Protein AF-A0A962VFE5-F1 (afdb_monomer)

Sequence (105 aa):
MADASKFKRRRTSLGTPPPLEEASTNLSEPEAAPSSLDDNANQLITPPRIDGRSRRRSNRTLQLNLRITPECDALLRHIADQENILLTEALERSVNSYAKKIAIK

Secondary structure (DSSP, 8-state):
----GGGSTTSS---SPPPTTTS-GGGTS----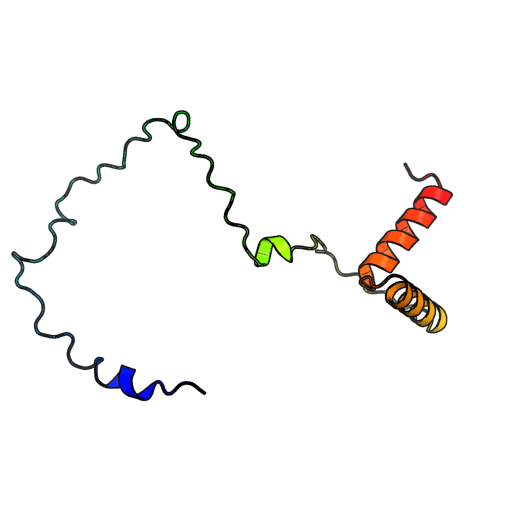-----TTS----------HHHHT-------------HHHHHHHHHHHHHHT--HHHHHHHHHHHHHHHHT--

Mean predicted aligned error: 18.05 Å

pLDDT: mean 79.36, std 15.05, range [51.94, 98.44]

Radius of gyration: 29.45 Å; Cα contacts (8 Å, |Δi|>4): 16; chains: 1; bounding box: 62×26×74 Å

Solvent-accessible surface area (backbone atoms only — not comparable to full-atom values): 7296 Å² total; per-residue (Å²): 134,88,83,67,76,74,68,63,78,60,74,84,59,85,66,81,77,76,57,76,87,75,47,78,60,73,88,78,51,76,90,73,70,80,73,88,77,59,100,79,81,70,86,68,88,63,77,75,80,80,48,73,66,66,79,65,61,78,84,79,81,80,85,83,92,75,89,78,57,70,67,60,56,52,51,45,47,51,51,11,63,76,70,74,50,52,59,67,53,46,50,55,51,49,52,51,55,50,36,60,74,72,62,69,126

Foldseek 3Di:
DDDPVVVVVCPPDPDDDDPPVPDDPVVVDPPPDPDPPDPPDDPPVDPPPPDPVVVVCPVPDDDDDDDDDPVVVVVLVVVCVVVVHDSVVSVVVVVVVVCVVVVVD

Structure (mmCIF, N/CA/C/O backbone):
data_AF-A0A962VFE5-F1
#
_entry.id   AF-A0A962VFE5-F1
#
loop_
_atom_site.group_PDB
_atom_site.id
_atom_site.type_symbol
_atom_site.label_atom_id
_atom_site.label_alt_id
_atom_site.label_comp_id
_atom_site.label_asym_id
_atom_site.label_entity_id
_atom_site.label_seq_id
_atom_site.pdbx_PDB_ins_code
_atom_site.Cartn_x
_atom_site.Cartn_y
_atom_site.Cartn_z
_atom_site.occupancy
_atom_site.B_iso_or_equiv
_atom_site.auth_seq_id
_atom_site.auth_comp_id
_atom_site.auth_asym_id
_atom_site.auth_atom_id
_atom_site.pdbx_PDB_model_num
ATOM 1 N N . MET A 1 1 ? -34.823 -5.587 10.630 1.00 56.00 1 MET A N 1
ATOM 2 C CA . MET A 1 1 ? -34.534 -4.415 11.491 1.00 56.00 1 MET A CA 1
ATOM 3 C C . MET A 1 1 ? -34.988 -4.754 12.904 1.00 56.00 1 MET A C 1
ATOM 5 O O . MET A 1 1 ? -36.058 -5.330 13.032 1.00 56.00 1 MET A O 1
ATOM 9 N N . ALA A 1 2 ? -34.176 -4.497 13.934 1.00 67.62 2 ALA A N 1
ATOM 10 C CA . ALA A 1 2 ? -34.547 -4.800 15.321 1.00 67.62 2 ALA A CA 1
ATOM 11 C C . ALA A 1 2 ? -35.510 -3.733 15.874 1.00 67.62 2 ALA A C 1
ATOM 13 O O . ALA A 1 2 ? -35.289 -2.538 15.679 1.00 67.62 2 ALA A O 1
ATOM 14 N N . ASP A 1 3 ? -36.575 -4.169 16.548 1.00 66.50 3 ASP A N 1
ATOM 15 C CA . ASP A 1 3 ? -37.663 -3.308 17.017 1.00 66.50 3 ASP A CA 1
ATOM 16 C C . ASP A 1 3 ? -37.363 -2.735 18.419 1.00 66.50 3 ASP A C 1
ATOM 18 O O . ASP A 1 3 ? -37.369 -3.441 19.429 1.00 66.50 3 ASP A O 1
ATOM 22 N N . ALA A 1 4 ? -37.063 -1.434 18.481 1.00 66.00 4 ALA A N 1
ATOM 23 C CA . ALA A 1 4 ? -36.656 -0.722 19.699 1.00 66.00 4 ALA A CA 1
ATOM 24 C C . ALA A 1 4 ? -37.838 -0.159 20.521 1.00 66.00 4 ALA A C 1
ATOM 26 O O . ALA A 1 4 ? -37.641 0.558 21.510 1.00 66.00 4 ALA A O 1
ATOM 27 N N . SER A 1 5 ? -39.079 -0.473 20.141 1.00 66.38 5 SER A N 1
ATOM 28 C CA . SER A 1 5 ? -40.303 0.077 20.744 1.00 66.38 5 SER A CA 1
ATOM 29 C C . SER A 1 5 ? -40.496 -0.269 22.233 1.00 66.38 5 SER A C 1
ATOM 31 O O . SER A 1 5 ? -41.170 0.468 22.958 1.00 66.38 5 SER A O 1
ATOM 33 N N . LYS A 1 6 ? -39.847 -1.324 22.749 1.00 62.69 6 LYS A N 1
ATOM 34 C CA . LYS A 1 6 ? -39.894 -1.695 24.181 1.00 62.69 6 LYS A CA 1
ATOM 35 C C . LYS A 1 6 ? -38.982 -0.854 25.090 1.00 62.69 6 LYS A C 1
ATOM 37 O O . LYS A 1 6 ? -39.216 -0.812 26.295 1.00 62.69 6 LYS A O 1
ATOM 42 N N . PHE A 1 7 ? -38.011 -0.118 24.542 1.00 59.59 7 PHE A N 1
ATOM 43 C CA . PHE A 1 7 ? -37.079 0.709 25.329 1.00 59.59 7 PHE A CA 1
ATOM 44 C C . PHE A 1 7 ? -37.617 2.104 25.686 1.00 59.59 7 PHE A C 1
ATOM 46 O O . PHE A 1 7 ? -37.021 2.810 26.500 1.00 59.59 7 PHE A O 1
ATOM 53 N N . LYS A 1 8 ? -38.740 2.536 25.095 1.00 59.97 8 LYS A N 1
ATOM 54 C CA . LYS A 1 8 ? -39.371 3.829 25.426 1.00 59.97 8 LYS A CA 1
ATOM 55 C C . LYS A 1 8 ? -40.282 3.770 26.657 1.00 59.97 8 LYS A C 1
ATOM 57 O O . LYS A 1 8 ? -40.447 4.790 27.311 1.00 59.97 8 LYS A O 1
ATOM 62 N N . ARG A 1 9 ? -40.813 2.595 27.022 1.00 57.81 9 ARG A N 1
ATOM 63 C CA . ARG A 1 9 ? -41.743 2.445 28.163 1.00 57.81 9 ARG A CA 1
ATOM 64 C C . ARG A 1 9 ? -41.086 2.523 29.546 1.00 57.81 9 ARG A C 1
ATOM 66 O O . ARG A 1 9 ? -41.790 2.722 30.522 1.00 57.81 9 ARG A O 1
ATOM 73 N N . ARG A 1 10 ? -39.757 2.395 29.639 1.00 56.03 10 ARG A N 1
ATOM 74 C CA . ARG A 1 10 ? -39.000 2.514 30.905 1.00 56.03 10 ARG A CA 1
ATOM 75 C C . ARG A 1 10 ? -38.355 3.887 31.123 1.00 56.03 10 ARG A C 1
ATOM 77 O O . ARG A 1 10 ? -37.655 4.073 32.106 1.00 56.03 10 ARG A O 1
ATOM 84 N N . ARG A 1 11 ? -38.553 4.844 30.209 1.00 55.56 11 ARG A N 1
ATOM 85 C CA . ARG A 1 11 ? -37.902 6.165 30.280 1.00 55.56 11 ARG A CA 1
ATOM 86 C C . ARG A 1 11 ? -38.630 7.189 31.156 1.00 55.56 11 ARG A C 1
ATOM 88 O O . ARG A 1 11 ? -38.081 8.257 31.380 1.00 55.56 11 ARG A O 1
ATOM 95 N N . THR A 1 12 ? -39.834 6.884 31.636 1.00 58.53 12 THR A N 1
ATOM 96 C CA . THR A 1 12 ? -40.678 7.829 32.392 1.00 58.53 12 THR A CA 1
ATOM 97 C C . THR A 1 12 ? -40.804 7.510 33.881 1.00 58.53 12 THR A C 1
ATOM 99 O O . THR A 1 12 ? -41.482 8.237 34.592 1.00 58.53 12 THR A O 1
ATOM 102 N N . SER A 1 13 ? -40.181 6.441 34.375 1.00 67.38 13 SER A N 1
ATOM 103 C CA . SER A 1 13 ? -40.223 6.095 35.797 1.00 67.38 13 SER A CA 1
ATOM 104 C C . SER A 1 13 ? -39.049 5.175 36.118 1.00 67.38 13 SER A C 1
ATOM 106 O O . SER A 1 13 ? -39.117 3.964 35.917 1.00 67.38 13 SER A O 1
ATOM 108 N N . LEU A 1 14 ? -37.944 5.764 36.575 1.00 67.50 14 LEU A N 1
ATOM 10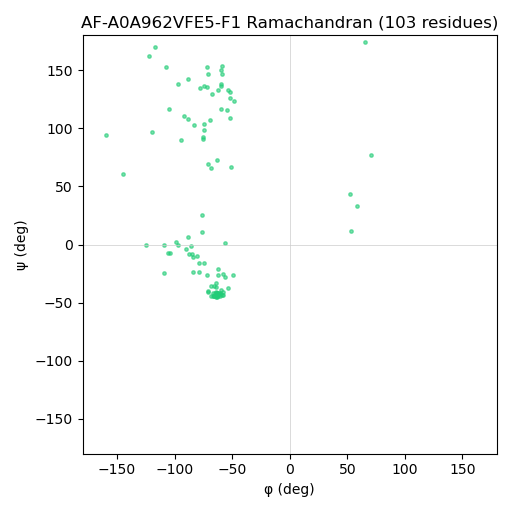9 C CA . LEU A 1 14 ? -36.772 5.051 37.102 1.00 67.50 14 LEU A CA 1
ATOM 110 C C . LEU A 1 14 ? -37.021 4.512 38.528 1.00 67.50 14 LEU A C 1
ATOM 112 O O . LEU A 1 14 ? -36.076 4.313 39.282 1.00 67.50 14 LEU A O 1
ATOM 116 N N . GLY A 1 15 ? -38.286 4.264 38.894 1.00 73.75 15 GLY A N 1
ATOM 117 C CA . GLY A 1 15 ? -38.682 3.969 40.268 1.00 73.75 15 GLY A CA 1
ATOM 118 C C . GLY A 1 15 ? -38.462 5.157 41.209 1.00 73.75 15 GLY A C 1
ATOM 119 O O . GLY A 1 15 ? -37.928 6.199 40.824 1.00 73.75 15 GLY A O 1
ATOM 120 N N . THR A 1 16 ? -38.910 5.011 42.452 1.00 76.19 16 THR A N 1
ATOM 121 C CA . THR A 1 16 ? -38.521 5.923 43.530 1.00 76.19 16 THR A CA 1
ATOM 122 C C . THR A 1 16 ? -37.027 5.710 43.793 1.00 76.19 16 THR A C 1
ATOM 124 O O . THR A 1 16 ? -36.622 4.550 43.913 1.00 76.19 16 THR A O 1
ATOM 127 N N . PRO A 1 17 ? -36.195 6.767 43.838 1.00 77.31 17 PRO A N 1
ATOM 128 C CA . PRO A 1 17 ? -34.782 6.599 44.153 1.00 77.31 17 PRO A CA 1
ATOM 129 C C . PRO A 1 17 ? -34.626 5.951 45.540 1.00 77.31 17 PRO A C 1
ATOM 131 O O . PRO A 1 17 ? -35.470 6.190 46.411 1.00 77.31 17 PRO A O 1
ATOM 134 N N . PRO A 1 18 ? -33.581 5.131 45.745 1.00 78.69 18 PRO A N 1
ATOM 135 C CA . PRO A 1 18 ? -33.310 4.520 47.040 1.00 78.69 18 PRO A CA 1
ATOM 136 C C . PRO A 1 18 ? -33.097 5.596 48.121 1.00 78.69 18 PRO A C 1
ATOM 138 O O . PRO A 1 18 ? -32.651 6.707 47.802 1.00 78.69 18 PRO A O 1
ATOM 141 N N . PRO A 1 19 ? -33.434 5.306 49.390 1.00 83.12 19 PRO A N 1
ATOM 142 C CA . PRO A 1 19 ? -33.169 6.211 50.503 1.00 83.12 19 PRO A CA 1
ATOM 143 C C . PRO A 1 19 ? -31.667 6.512 50.625 1.00 83.12 19 PRO A C 1
ATOM 145 O O . PRO A 1 19 ? -30.824 5.711 50.231 1.00 83.12 19 PRO A O 1
ATOM 148 N N . LEU A 1 20 ? -31.324 7.672 51.196 1.00 78.62 20 LEU A N 1
ATOM 149 C CA . LEU A 1 20 ? -29.936 8.150 51.327 1.00 78.62 20 LEU A CA 1
ATOM 150 C C . LEU A 1 20 ? -29.013 7.167 52.068 1.00 78.62 20 LEU A C 1
ATOM 152 O O . LEU A 1 20 ? -27.821 7.144 51.795 1.00 78.62 20 LEU A O 1
ATOM 156 N N . GLU A 1 21 ? -29.557 6.349 52.968 1.00 81.06 21 GLU A N 1
ATOM 157 C CA . GLU A 1 21 ? -28.808 5.315 53.697 1.00 81.06 21 GLU A CA 1
ATOM 158 C C . GLU A 1 21 ? -28.415 4.120 52.811 1.00 81.06 21 GLU A C 1
ATOM 160 O O . GLU A 1 21 ? -27.415 3.460 53.072 1.00 81.06 21 GLU A O 1
ATOM 165 N N . GLU A 1 22 ? -29.177 3.858 51.744 1.00 80.81 22 GLU A N 1
ATOM 166 C CA . GLU A 1 22 ? -28.857 2.851 50.722 1.00 80.81 22 GLU A CA 1
ATOM 167 C C . GLU A 1 22 ? -27.971 3.424 49.603 1.00 80.81 22 GLU A C 1
ATOM 169 O O . GLU A 1 22 ? -27.495 2.686 48.736 1.00 80.81 22 GLU A O 1
ATOM 174 N N . ALA A 1 23 ? -27.749 4.742 49.589 1.00 78.62 23 ALA A N 1
ATOM 175 C CA . ALA A 1 23 ? -26.852 5.372 48.636 1.00 78.62 23 ALA A CA 1
ATOM 176 C C . ALA A 1 23 ? -25.392 5.080 49.015 1.00 78.62 23 ALA A C 1
ATOM 178 O O . ALA A 1 23 ? -24.994 5.159 50.173 1.00 78.62 23 ALA A O 1
ATOM 179 N N . SER A 1 24 ? -24.569 4.754 48.018 1.00 76.94 24 SER A N 1
ATOM 180 C CA . SER A 1 24 ? -23.154 4.443 48.228 1.00 76.94 24 SER A CA 1
ATOM 181 C C . SER A 1 24 ? -22.394 5.614 48.860 1.00 76.94 24 SER A C 1
ATOM 183 O O . SER A 1 24 ? -22.491 6.743 48.373 1.00 76.94 24 SER A O 1
ATOM 185 N N . THR A 1 25 ? -21.538 5.326 49.838 1.00 81.31 25 THR A N 1
ATOM 186 C CA . THR A 1 25 ? -20.643 6.285 50.509 1.00 81.31 25 THR A CA 1
ATOM 187 C C . THR A 1 25 ? -19.415 6.683 49.691 1.00 81.31 25 THR A C 1
ATOM 189 O O . THR A 1 25 ? -18.557 7.392 50.207 1.00 81.31 25 THR A O 1
ATOM 192 N N . ASN A 1 26 ? -19.360 6.322 48.404 1.00 75.81 26 ASN A N 1
ATOM 193 C CA . ASN A 1 26 ? -18.250 6.602 47.482 1.00 75.81 26 ASN A CA 1
ATOM 194 C C . ASN A 1 26 ? -17.776 8.074 47.483 1.00 75.81 26 ASN A C 1
ATOM 196 O O . ASN A 1 26 ? -16.635 8.347 47.139 1.00 75.81 26 ASN A O 1
ATOM 200 N N . LEU A 1 27 ? -18.642 9.035 47.839 1.00 76.19 27 LEU A N 1
ATOM 201 C CA . LEU A 1 27 ? -18.297 10.464 47.934 1.00 76.19 27 LEU A CA 1
ATOM 202 C C . LEU A 1 27 ? -17.546 10.848 49.221 1.00 76.19 27 LEU A C 1
ATOM 204 O O . LEU A 1 27 ? -16.894 11.887 49.257 1.00 76.19 27 LEU A O 1
ATOM 208 N N . SER A 1 28 ? -17.688 10.062 50.287 1.00 77.19 28 SER A N 1
ATOM 209 C CA . SER A 1 28 ? -17.034 10.266 51.588 1.00 77.19 28 SER A CA 1
ATOM 210 C C . SER A 1 28 ? -15.864 9.310 51.811 1.00 77.19 28 SER A C 1
ATOM 212 O O . SER A 1 28 ? -15.139 9.443 52.797 1.00 77.19 28 SER A O 1
ATOM 214 N N . GLU A 1 29 ? -15.686 8.344 50.914 1.00 80.12 29 GLU A N 1
ATOM 215 C CA . GLU A 1 29 ? -14.554 7.434 50.935 1.00 80.12 29 GLU A CA 1
ATOM 216 C C . GLU A 1 29 ? -13.274 8.176 50.520 1.00 80.12 29 GLU A C 1
ATOM 218 O O . GLU A 1 29 ? -13.292 8.964 49.571 1.00 80.12 29 GLU A O 1
ATOM 223 N N . PRO A 1 30 ? -12.155 7.971 51.238 1.00 79.00 30 PRO A N 1
ATOM 224 C CA . PRO A 1 30 ? -10.881 8.550 50.845 1.00 79.00 30 PRO A CA 1
ATOM 225 C C . PRO A 1 30 ? -10.494 8.047 49.451 1.00 79.00 30 PRO A C 1
ATOM 227 O O . PRO A 1 30 ? -10.614 6.857 49.160 1.00 79.00 30 PRO A O 1
ATOM 230 N N . GLU A 1 31 ? -9.979 8.944 48.610 1.00 72.19 31 GLU A N 1
ATOM 231 C CA . GLU A 1 31 ? -9.408 8.618 47.299 1.00 72.19 31 GLU A CA 1
ATOM 232 C C . GLU A 1 31 ? -8.073 7.875 47.488 1.00 72.19 31 GLU A C 1
ATOM 234 O O . GLU A 1 31 ? -6.982 8.393 47.256 1.00 72.19 31 GLU A O 1
ATOM 239 N N . ALA A 1 32 ? -8.140 6.645 47.992 1.00 70.38 32 ALA A N 1
ATOM 240 C CA . ALA A 1 32 ? -7.010 5.742 48.003 1.00 70.38 32 ALA A CA 1
ATOM 241 C C . ALA A 1 32 ? -6.841 5.216 46.576 1.00 70.38 32 ALA A C 1
ATOM 243 O O . ALA A 1 32 ? -7.469 4.233 46.178 1.00 70.38 32 ALA A O 1
ATOM 244 N N . ALA A 1 33 ? -6.000 5.888 45.787 1.00 66.75 33 ALA A N 1
ATOM 245 C CA . ALA A 1 33 ? -5.492 5.300 44.558 1.00 66.75 33 ALA A CA 1
ATOM 246 C C . ALA A 1 33 ? -4.903 3.925 44.915 1.00 66.75 33 ALA A C 1
ATOM 248 O O . ALA A 1 33 ? -4.147 3.845 45.891 1.00 66.75 33 ALA A O 1
ATOM 249 N N . PRO A 1 34 ? -5.242 2.843 44.191 1.00 66.12 34 PRO A N 1
ATOM 250 C CA . PRO A 1 34 ? -4.584 1.570 44.418 1.00 66.12 34 PRO A CA 1
ATOM 251 C C . PRO A 1 34 ? -3.086 1.822 44.289 1.00 66.12 34 PRO A C 1
ATOM 253 O O . PRO A 1 34 ? -2.607 2.236 43.232 1.00 66.12 34 PRO A O 1
ATOM 256 N N . SER A 1 35 ? -2.360 1.637 45.395 1.00 62.94 35 SER A N 1
ATOM 257 C CA . SER A 1 35 ? -0.906 1.599 45.376 1.00 62.94 35 SER A CA 1
ATOM 258 C C . SER A 1 35 ? -0.528 0.651 44.251 1.00 62.94 35 SER A C 1
ATOM 260 O O . SER A 1 35 ? -1.019 -0.482 44.242 1.00 62.94 35 SER A O 1
ATOM 262 N N . SER A 1 36 ? 0.274 1.120 43.297 1.00 61.19 36 SER A N 1
ATOM 263 C CA . SER A 1 36 ? 0.883 0.304 42.250 1.00 61.19 36 SER A CA 1
ATOM 264 C C . SER A 1 36 ? 1.817 -0.704 42.918 1.00 61.19 36 SER A C 1
ATOM 266 O O . SER A 1 36 ? 3.034 -0.534 42.944 1.00 61.19 36 SER A O 1
ATOM 268 N N . LEU A 1 37 ? 1.224 -1.701 43.567 1.00 57.00 37 LEU A N 1
ATOM 269 C CA . LEU A 1 37 ? 1.893 -2.877 44.062 1.00 57.00 37 LEU A CA 1
ATOM 270 C C . LEU A 1 37 ? 2.175 -3.711 42.820 1.00 57.00 37 LEU A C 1
ATOM 272 O O . LEU A 1 37 ? 1.308 -4.395 42.282 1.00 57.00 37 LEU A O 1
ATOM 276 N N . ASP A 1 38 ? 3.418 -3.564 42.380 1.00 54.53 38 ASP A N 1
ATOM 277 C CA . ASP A 1 38 ? 4.190 -4.583 41.692 1.00 54.53 38 ASP A CA 1
ATOM 278 C C . ASP A 1 38 ? 3.748 -4.920 40.261 1.00 54.53 38 ASP A C 1
ATOM 280 O O . ASP A 1 38 ? 3.264 -6.011 39.960 1.00 54.53 38 ASP A O 1
ATOM 284 N N . ASP A 1 39 ? 4.112 -4.032 39.332 1.00 54.97 39 ASP A N 1
ATOM 285 C CA . ASP A 1 39 ? 4.115 -4.258 37.875 1.00 54.97 39 ASP A CA 1
ATOM 286 C C . ASP A 1 39 ? 4.960 -5.471 37.403 1.00 54.97 39 ASP A C 1
ATOM 288 O O . ASP A 1 39 ? 5.051 -5.730 36.204 1.00 54.97 39 ASP A O 1
ATOM 292 N N . ASN A 1 40 ? 5.592 -6.244 38.298 1.00 56.25 40 ASN A N 1
ATOM 293 C CA . ASN A 1 40 ? 6.563 -7.278 37.918 1.00 56.25 40 ASN A CA 1
ATOM 294 C C . ASN A 1 40 ? 6.291 -8.703 38.426 1.00 56.25 40 ASN A C 1
ATOM 296 O O . ASN A 1 40 ? 7.059 -9.598 38.082 1.00 56.25 40 ASN A O 1
ATOM 300 N N . ALA A 1 41 ? 5.222 -8.972 39.182 1.00 55.34 41 ALA A N 1
ATOM 301 C CA . ALA A 1 41 ? 5.012 -10.319 39.740 1.00 55.34 41 ALA A CA 1
ATOM 302 C C . ALA A 1 41 ? 3.912 -11.153 39.061 1.00 55.34 41 ALA A C 1
ATOM 304 O O . ALA A 1 41 ? 3.787 -12.337 39.362 1.00 55.34 41 ALA A O 1
ATOM 305 N N . ASN A 1 42 ? 3.128 -10.592 38.133 1.00 51.94 42 ASN A N 1
ATOM 306 C CA . ASN A 1 42 ? 2.020 -11.331 37.522 1.00 51.94 42 ASN A CA 1
ATOM 307 C C . ASN A 1 42 ? 1.812 -10.982 36.038 1.00 51.94 42 ASN A C 1
ATOM 309 O O . ASN A 1 42 ? 0.729 -10.582 35.612 1.00 51.94 42 ASN A O 1
ATOM 313 N N . GLN A 1 43 ? 2.833 -11.227 35.207 1.00 54.34 43 GLN A N 1
ATOM 314 C CA . GLN A 1 43 ? 2.603 -11.565 33.795 1.00 54.34 43 GLN A CA 1
ATOM 315 C C . GLN A 1 43 ? 1.935 -12.949 33.719 1.00 54.34 43 GLN A C 1
ATOM 317 O O . GLN A 1 43 ? 2.505 -13.929 33.243 1.00 54.34 43 GLN A O 1
ATOM 322 N N . LEU A 1 44 ? 0.702 -13.043 34.220 1.00 54.91 44 LEU A N 1
ATOM 323 C CA . LEU A 1 44 ? -0.192 -14.129 33.869 1.00 54.91 44 LEU A CA 1
ATOM 324 C C . LEU A 1 44 ? -0.393 -14.055 32.360 1.00 54.91 44 LEU A C 1
ATOM 326 O O . LEU A 1 44 ? -0.908 -13.068 31.831 1.00 54.91 44 LEU A O 1
ATOM 330 N N . ILE A 1 45 ? 0.071 -15.123 31.722 1.00 59.69 45 ILE A N 1
ATOM 331 C CA . ILE A 1 45 ? 0.079 -15.505 30.310 1.00 59.69 45 ILE A CA 1
ATOM 332 C C . ILE A 1 45 ? -1.334 -15.388 29.716 1.00 59.69 45 ILE A C 1
ATOM 334 O O . ILE A 1 45 ? -1.992 -16.368 29.377 1.00 59.69 45 ILE A O 1
ATOM 338 N N . THR A 1 46 ? -1.846 -14.169 29.616 1.00 62.00 46 THR A N 1
ATOM 339 C CA . THR A 1 46 ? -3.082 -13.887 28.908 1.00 62.00 46 THR A CA 1
ATOM 340 C C . THR A 1 46 ? -2.643 -13.540 27.497 1.00 62.00 46 THR A C 1
ATOM 342 O O . THR A 1 46 ? -1.985 -12.509 27.324 1.00 62.00 46 THR A O 1
ATOM 345 N N . PRO A 1 47 ? -2.923 -14.385 26.484 1.00 67.81 47 PRO A N 1
ATOM 346 C CA . PRO A 1 47 ? -2.591 -14.029 25.115 1.00 67.81 47 PRO A CA 1
ATOM 347 C C . PRO A 1 47 ? -3.213 -12.657 24.836 1.00 67.81 47 PRO A C 1
ATOM 349 O O . PRO A 1 47 ? -4.376 -12.443 25.210 1.00 67.81 47 PRO A O 1
ATOM 352 N N . PRO A 1 48 ? -2.456 -11.709 24.248 1.00 70.88 48 PRO A N 1
ATOM 353 C CA . PRO A 1 48 ? -2.972 -10.373 24.000 1.00 70.88 48 PRO A CA 1
ATOM 354 C C . PRO A 1 48 ? -4.291 -10.528 23.255 1.00 70.88 48 PRO A C 1
ATOM 356 O O . PRO A 1 48 ? -4.346 -11.255 22.261 1.00 70.88 48 PRO A O 1
ATOM 359 N N . ARG A 1 49 ? -5.369 -9.914 23.766 1.00 70.88 49 ARG A N 1
ATOM 360 C CA . ARG A 1 49 ? -6.684 -9.969 23.115 1.00 70.88 49 ARG A CA 1
ATOM 361 C C . ARG A 1 49 ? -6.491 -9.551 21.660 1.00 70.88 49 ARG A C 1
ATOM 363 O O . ARG A 1 49 ? -6.197 -8.393 21.373 1.00 70.88 49 ARG A O 1
ATOM 370 N N . ILE A 1 50 ? -6.604 -10.519 20.753 1.00 72.44 50 ILE A N 1
ATOM 371 C CA . ILE A 1 50 ? -6.376 -10.303 19.328 1.00 72.44 50 ILE A CA 1
ATOM 372 C C . ILE A 1 50 ? -7.600 -9.565 18.794 1.00 72.44 50 ILE A C 1
ATOM 374 O O . ILE A 1 50 ? -8.600 -10.177 18.421 1.00 72.44 50 ILE A O 1
ATOM 378 N N . ASP A 1 51 ? -7.536 -8.235 18.814 1.00 75.38 51 ASP A N 1
ATOM 379 C CA . ASP A 1 51 ? -8.569 -7.381 18.243 1.00 75.38 51 ASP A CA 1
ATOM 380 C C . ASP A 1 51 ? -8.671 -7.632 16.726 1.00 75.38 51 ASP A C 1
ATOM 382 O O . ASP A 1 51 ? -7.681 -7.664 15.992 1.00 75.38 51 ASP A O 1
ATOM 386 N N . GLY A 1 52 ? -9.893 -7.792 16.219 1.00 73.75 52 GLY A N 1
ATOM 387 C CA . GLY A 1 52 ? -10.136 -7.906 14.782 1.00 73.75 52 GLY A CA 1
ATOM 388 C C . GLY A 1 52 ? -9.623 -6.690 14.003 1.00 73.75 52 GLY A C 1
ATOM 389 O O . GLY A 1 52 ? -9.278 -6.815 12.828 1.00 73.75 52 GLY A O 1
ATOM 390 N N . ARG A 1 53 ? -9.517 -5.523 14.653 1.00 70.88 53 ARG A N 1
ATOM 391 C CA . ARG A 1 53 ? -8.944 -4.307 14.059 1.00 70.88 53 ARG A CA 1
ATOM 392 C C . ARG A 1 53 ? -7.435 -4.411 13.866 1.00 70.88 53 ARG A C 1
ATOM 394 O O . ARG A 1 53 ? -6.945 -4.000 12.818 1.00 70.88 53 ARG A O 1
ATOM 401 N N . SER A 1 54 ? -6.707 -4.990 14.824 1.00 68.38 54 SER A N 1
ATOM 402 C CA . SER A 1 54 ? -5.255 -5.172 14.697 1.00 68.38 54 SER A CA 1
ATOM 403 C C . SER A 1 54 ? -4.922 -6.195 13.610 1.00 68.38 54 SER A C 1
ATOM 405 O O . SER A 1 54 ? -4.009 -5.964 12.824 1.00 68.38 54 SER A O 1
ATOM 407 N N . ARG A 1 55 ? -5.741 -7.246 13.462 1.00 65.50 55 ARG A N 1
ATOM 408 C CA . ARG A 1 55 ? -5.637 -8.226 12.362 1.00 65.50 55 ARG A CA 1
ATOM 409 C C . ARG A 1 55 ? -5.839 -7.638 10.964 1.00 65.50 55 ARG A C 1
ATOM 411 O O . ARG A 1 55 ? -5.337 -8.200 10.000 1.00 65.50 55 ARG A O 1
ATOM 418 N N . ARG A 1 56 ? -6.583 -6.536 10.841 1.00 71.06 56 ARG A N 1
ATOM 419 C CA . ARG A 1 56 ? -6.857 -5.857 9.559 1.00 71.06 56 ARG A CA 1
ATOM 420 C C . ARG A 1 56 ? -5.927 -4.670 9.295 1.00 71.06 56 ARG A C 1
ATOM 422 O O . ARG A 1 56 ? -6.073 -3.997 8.278 1.00 71.06 56 ARG A O 1
ATOM 429 N N . ARG A 1 57 ? -4.999 -4.373 10.208 1.00 77.12 57 ARG A N 1
ATOM 430 C CA . ARG A 1 57 ? -4.098 -3.225 10.102 1.00 77.12 57 ARG A CA 1
ATOM 431 C C . ARG A 1 57 ? -3.019 -3.513 9.054 1.00 77.12 57 ARG A C 1
ATOM 433 O O . ARG A 1 57 ? -2.068 -4.229 9.328 1.00 77.12 57 ARG A O 1
ATOM 440 N N . SER A 1 58 ? -3.148 -2.926 7.865 1.00 77.38 58 SER A N 1
ATOM 441 C CA . SER A 1 58 ? -2.179 -3.080 6.767 1.00 77.38 58 SER A CA 1
ATOM 442 C C . SER A 1 58 ? -0.996 -2.103 6.824 1.00 77.38 58 SER A C 1
ATOM 444 O O . SER A 1 58 ? -0.132 -2.157 5.960 1.00 77.38 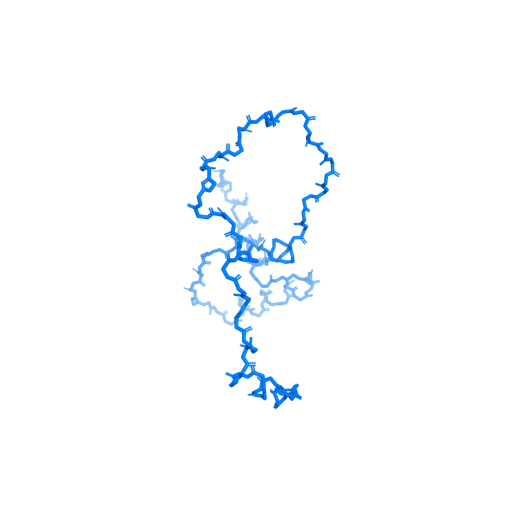58 SER A O 1
ATOM 446 N N . ASN A 1 59 ? -0.948 -1.193 7.809 1.00 83.00 59 ASN A N 1
ATOM 447 C CA . ASN A 1 59 ? 0.046 -0.108 7.938 1.00 83.00 59 ASN A CA 1
ATOM 448 C C . ASN A 1 59 ? 0.206 0.799 6.693 1.00 83.00 59 ASN A C 1
ATOM 450 O O . ASN A 1 59 ? 1.113 1.625 6.651 1.00 83.00 59 ASN A O 1
ATOM 454 N N . ARG A 1 60 ? -0.700 0.710 5.713 1.00 88.31 60 ARG A N 1
ATOM 455 C CA . ARG A 1 60 ? -0.741 1.569 4.522 1.00 88.31 60 ARG A CA 1
AT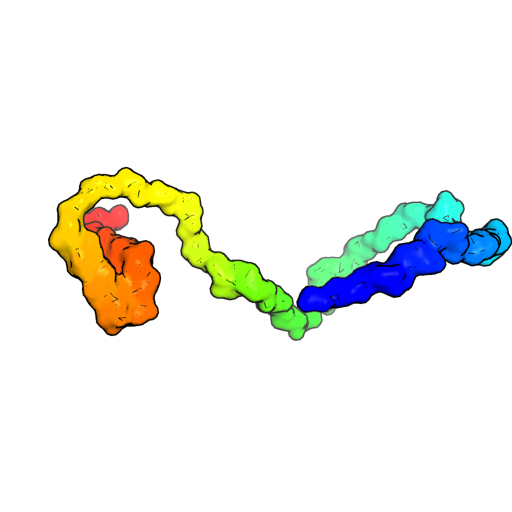OM 456 C C . ARG A 1 60 ? -1.455 2.870 4.866 1.00 88.31 60 ARG A C 1
ATOM 458 O O . ARG A 1 60 ? -2.676 2.885 5.006 1.00 88.31 60 ARG A O 1
ATOM 465 N N . THR A 1 61 ? -0.690 3.940 5.059 1.00 89.56 61 THR A N 1
ATOM 466 C CA . THR A 1 61 ? -1.204 5.240 5.529 1.00 89.56 61 THR A CA 1
ATOM 467 C C . THR A 1 61 ? -1.187 6.330 4.460 1.00 89.56 61 THR A C 1
ATOM 469 O O . THR A 1 61 ? -1.978 7.266 4.544 1.00 89.56 61 THR A O 1
ATOM 472 N N . LEU A 1 62 ? -0.313 6.216 3.457 1.00 92.19 62 LEU A N 1
ATOM 473 C CA . LEU A 1 62 ? -0.137 7.222 2.413 1.00 92.19 62 LEU A CA 1
ATOM 474 C C . LEU A 1 62 ? -0.931 6.867 1.154 1.00 92.19 62 LEU A C 1
ATOM 476 O O . LEU A 1 62 ? -0.956 5.716 0.721 1.00 92.19 62 LEU A O 1
ATOM 480 N N . GLN A 1 63 ? -1.562 7.879 0.559 1.00 93.44 63 GLN A N 1
ATOM 481 C CA . GLN A 1 63 ? -2.249 7.758 -0.724 1.00 93.44 63 GLN A CA 1
ATOM 482 C C . GLN A 1 63 ? -1.279 8.033 -1.873 1.00 93.44 63 GLN A C 1
ATOM 484 O O . GLN A 1 63 ? -0.437 8.926 -1.788 1.00 93.44 63 GLN A O 1
ATOM 489 N N . LEU A 1 64 ? -1.429 7.285 -2.964 1.00 90.75 64 LEU A N 1
ATOM 490 C CA . LEU A 1 64 ? -0.592 7.388 -4.154 1.00 90.75 64 LEU A CA 1
ATOM 491 C C . LEU A 1 64 ? -1.473 7.759 -5.354 1.00 90.75 64 LEU A C 1
ATOM 493 O O . LEU A 1 64 ? -2.128 6.909 -5.949 1.00 90.75 64 LEU A O 1
ATOM 497 N N . ASN A 1 65 ? -1.513 9.053 -5.678 1.00 94.69 65 ASN A N 1
ATOM 498 C CA . ASN A 1 65 ? -2.358 9.607 -6.738 1.00 94.69 65 ASN A CA 1
ATOM 499 C C . ASN A 1 65 ? -1.572 9.702 -8.051 1.00 94.69 65 ASN A C 1
ATOM 501 O O . ASN A 1 65 ? -0.929 10.716 -8.323 1.00 94.69 65 ASN A O 1
ATOM 505 N N . LEU A 1 66 ? -1.609 8.643 -8.862 1.00 94.25 66 LEU A N 1
ATOM 506 C CA . LEU A 1 66 ? -0.918 8.593 -10.153 1.00 94.25 66 LEU A CA 1
ATOM 507 C C . LEU A 1 66 ? -1.882 8.690 -11.335 1.00 94.25 66 LEU A C 1
ATOM 509 O O . LEU A 1 66 ? -3.024 8.240 -11.278 1.00 94.25 66 LEU A O 1
ATOM 513 N N . ARG A 1 67 ? -1.368 9.214 -12.450 1.00 97.00 67 ARG A N 1
ATOM 514 C CA . ARG A 1 67 ? -1.966 9.042 -13.776 1.00 97.00 67 ARG A CA 1
ATOM 515 C C . ARG A 1 67 ? -1.114 8.025 -14.526 1.00 97.00 67 ARG A C 1
ATOM 517 O O . ARG A 1 67 ? 0.064 8.278 -14.758 1.00 97.00 67 ARG A O 1
ATOM 524 N N . ILE A 1 68 ? -1.699 6.882 -14.863 1.00 96.19 68 ILE A N 1
ATOM 525 C CA . ILE A 1 68 ? -1.017 5.769 -15.536 1.00 96.19 68 ILE A CA 1
ATOM 526 C C . ILE A 1 68 ? -1.707 5.432 -16.857 1.00 96.19 68 ILE A C 1
ATOM 528 O O . ILE A 1 68 ? -2.846 5.835 -17.097 1.00 96.19 68 ILE A O 1
ATOM 532 N N . THR A 1 69 ? -1.004 4.707 -17.723 1.00 98.44 69 THR A N 1
ATOM 533 C CA . THR A 1 69 ? -1.571 4.164 -18.960 1.00 98.44 69 THR A CA 1
ATOM 534 C C . THR A 1 69 ? -2.530 3.002 -18.660 1.00 98.44 69 THR A C 1
ATOM 536 O O . THR A 1 69 ? -2.350 2.306 -17.656 1.00 98.44 69 THR A O 1
ATOM 539 N N . PRO A 1 70 ? -3.531 2.748 -19.527 1.00 97.88 70 PRO A N 1
ATOM 540 C CA . PRO A 1 70 ? -4.496 1.665 -19.315 1.00 97.88 70 PRO A CA 1
ATOM 541 C C . PRO A 1 70 ? -3.841 0.278 -19.336 1.00 97.88 70 PRO A C 1
ATOM 543 O O . PRO A 1 70 ? -4.249 -0.611 -18.596 1.00 97.88 70 PRO A O 1
ATOM 546 N N . GLU A 1 71 ? -2.790 0.099 -20.137 1.00 98.00 71 GLU A N 1
ATOM 547 C CA . GLU A 1 71 ? -2.032 -1.155 -20.207 1.00 98.00 71 GLU A CA 1
ATOM 548 C C . GLU A 1 71 ? -1.339 -1.476 -18.879 1.00 98.00 71 GLU A C 1
ATOM 550 O O . GLU A 1 71 ? -1.368 -2.615 -18.418 1.00 98.00 71 GLU A O 1
ATOM 555 N N . CYS A 1 72 ? -0.766 -0.460 -18.227 1.00 96.44 72 CYS A N 1
ATOM 556 C CA . CYS A 1 72 ? -0.117 -0.614 -16.929 1.00 96.44 72 CYS A CA 1
ATOM 557 C C . 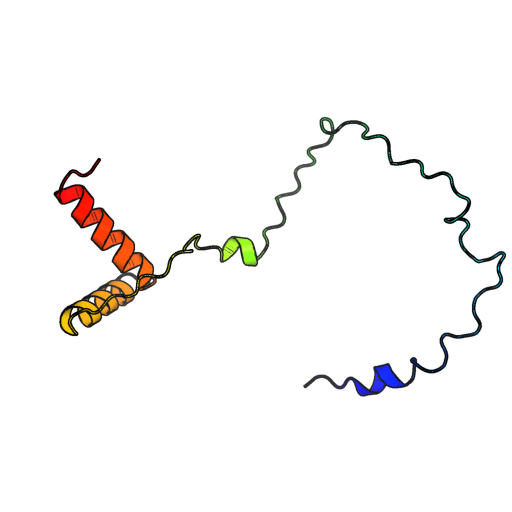CYS A 1 72 ? -1.126 -1.040 -15.852 1.00 96.44 72 CYS A C 1
ATOM 559 O O . CYS A 1 72 ? -0.873 -1.976 -15.096 1.00 96.44 72 CYS A O 1
ATOM 561 N N . ASP A 1 73 ? -2.294 -0.395 -15.826 1.00 96.44 73 ASP A N 1
ATOM 562 C CA . ASP A 1 73 ? -3.386 -0.713 -14.901 1.00 96.44 73 ASP A CA 1
ATOM 563 C C . ASP A 1 73 ? -3.932 -2.139 -15.118 1.00 96.44 73 ASP A C 1
ATOM 565 O O . ASP A 1 73 ? -4.141 -2.887 -14.161 1.00 96.44 73 ASP A O 1
ATOM 569 N N . ALA A 1 74 ? -4.095 -2.557 -16.379 1.00 97.69 74 ALA A N 1
ATOM 570 C CA . ALA A 1 74 ? -4.533 -3.908 -16.729 1.00 97.69 74 ALA A CA 1
ATOM 571 C C . ALA A 1 74 ? -3.529 -4.982 -16.278 1.00 97.69 74 ALA A C 1
ATOM 573 O O . ALA A 1 74 ? -3.924 -5.978 -15.670 1.00 97.69 74 ALA A O 1
ATOM 574 N N . LEU A 1 75 ? -2.232 -4.762 -16.519 1.00 97.44 75 LEU A N 1
ATOM 575 C CA . L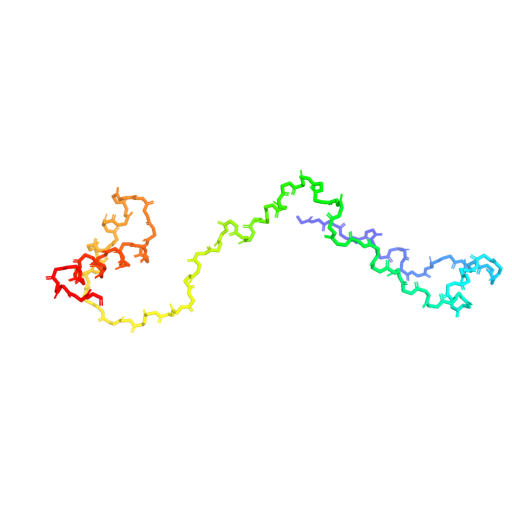EU A 1 75 ? -1.174 -5.675 -16.082 1.00 97.44 75 LEU A CA 1
ATOM 576 C C . LEU A 1 75 ? -1.105 -5.782 -14.555 1.00 97.44 75 LEU A C 1
ATOM 578 O O . LEU A 1 75 ? -0.975 -6.883 -14.023 1.00 97.44 75 LEU A O 1
ATOM 582 N N . LEU A 1 76 ? -1.236 -4.659 -13.843 1.00 96.88 76 LEU A N 1
ATOM 583 C CA . LEU A 1 76 ? -1.253 -4.639 -12.379 1.00 96.88 76 LEU A CA 1
ATOM 584 C C . LEU A 1 76 ? -2.412 -5.464 -11.805 1.00 96.88 76 LEU A C 1
ATOM 586 O O . LEU A 1 76 ? -2.195 -6.237 -10.871 1.00 96.88 76 LEU A O 1
ATOM 590 N N . ARG A 1 77 ? -3.621 -5.338 -12.373 1.00 97.25 77 ARG A N 1
ATOM 591 C CA . ARG A 1 77 ? -4.770 -6.159 -11.954 1.00 97.25 77 ARG A CA 1
ATOM 592 C C . ARG A 1 77 ? -4.566 -7.633 -12.264 1.00 97.25 77 ARG A C 1
ATOM 594 O O . ARG A 1 77 ? -4.778 -8.454 -11.385 1.00 97.25 77 ARG A O 1
ATOM 601 N N . HIS A 1 78 ? -4.074 -7.956 -13.457 1.00 97.81 78 HIS A N 1
ATOM 602 C CA . HIS A 1 78 ? -3.792 -9.338 -13.833 1.00 97.81 78 HIS A CA 1
ATOM 603 C C . HIS A 1 78 ? -2.804 -10.010 -12.865 1.00 97.81 78 HIS A C 1
ATOM 605 O O . HIS A 1 78 ? -3.047 -11.129 -12.426 1.00 97.81 78 HIS A O 1
ATOM 611 N N . ILE A 1 79 ? -1.726 -9.320 -12.471 1.00 97.19 79 ILE A N 1
ATOM 612 C CA . ILE A 1 79 ? -0.769 -9.830 -11.472 1.00 97.19 79 ILE A CA 1
ATOM 613 C C . ILE A 1 79 ? -1.448 -10.026 -10.110 1.00 97.19 79 ILE A C 1
ATOM 615 O O . ILE A 1 79 ? -1.241 -11.050 -9.460 1.00 97.19 79 ILE A O 1
ATOM 619 N N . ALA A 1 80 ? -2.265 -9.062 -9.679 1.00 97.38 80 ALA A N 1
ATOM 620 C CA . ALA A 1 80 ? -2.974 -9.144 -8.405 1.00 97.38 80 ALA A CA 1
ATOM 621 C C . ALA A 1 80 ? -3.952 -10.332 -8.362 1.00 97.38 80 ALA A C 1
ATOM 623 O O . ALA A 1 80 ? -3.977 -11.060 -7.368 1.00 97.38 80 ALA A O 1
ATOM 624 N N . ASP A 1 81 ? -4.689 -10.567 -9.451 1.00 97.44 81 ASP A N 1
ATOM 625 C CA . ASP A 1 81 ? -5.624 -11.685 -9.589 1.00 97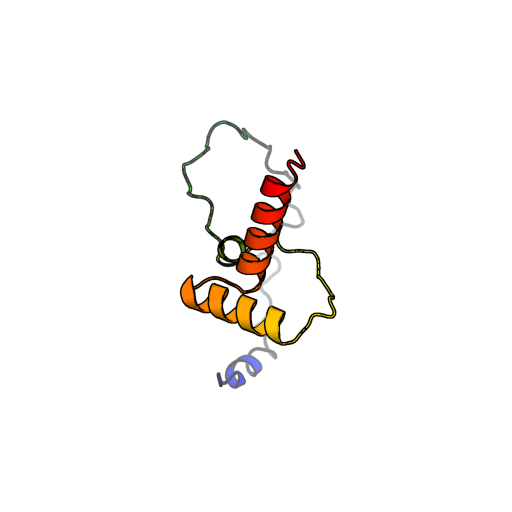.44 81 ASP A CA 1
ATOM 626 C C . ASP A 1 81 ? -4.886 -13.031 -9.617 1.00 97.44 81 ASP A C 1
ATOM 628 O O . ASP A 1 81 ? -5.268 -13.966 -8.915 1.00 97.44 81 ASP A O 1
ATOM 632 N N . GLN A 1 82 ? -3.789 -13.124 -10.379 1.00 97.81 82 GLN A N 1
ATOM 633 C CA . GLN A 1 82 ? -2.970 -14.337 -10.458 1.00 97.81 82 GLN A CA 1
ATOM 634 C C . GLN A 1 82 ? -2.375 -14.732 -9.101 1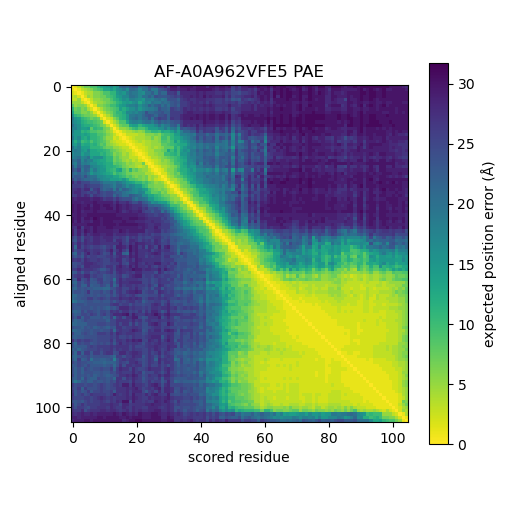.00 97.81 82 GLN A C 1
ATOM 636 O O . GLN A 1 82 ? -2.355 -15.914 -8.754 1.00 97.81 82 GLN A O 1
ATOM 641 N N . GLU A 1 83 ? -1.899 -13.758 -8.324 1.00 96.19 83 GLU A N 1
ATOM 642 C CA . GLU A 1 83 ? -1.281 -14.001 -7.017 1.00 96.19 83 GLU A CA 1
ATOM 643 C C . GLU A 1 83 ? -2.285 -13.974 -5.848 1.00 96.19 83 GLU A C 1
ATOM 645 O O . GLU A 1 83 ? -1.901 -14.270 -4.717 1.00 96.19 83 GLU A O 1
ATOM 650 N N . ASN A 1 84 ? -3.566 -13.670 -6.100 1.00 96.50 84 ASN A N 1
ATOM 651 C CA . ASN A 1 84 ? -4.610 -13.469 -5.085 1.00 96.50 84 ASN A CA 1
ATOM 652 C C . ASN A 1 84 ? -4.210 -12.455 -3.994 1.00 96.50 84 ASN A C 1
ATOM 654 O O . ASN A 1 84 ? -4.430 -12.674 -2.799 1.00 96.50 84 ASN A O 1
ATOM 658 N N . ILE A 1 85 ? -3.608 -11.339 -4.405 1.00 96.19 85 ILE A N 1
ATOM 659 C CA . ILE A 1 85 ? -3.157 -10.258 -3.518 1.00 96.19 85 ILE A CA 1
ATOM 660 C C . ILE A 1 85 ? -3.897 -8.953 -3.806 1.00 96.19 85 ILE A C 1
ATOM 662 O O . ILE A 1 85 ? -4.606 -8.800 -4.797 1.00 96.19 85 ILE A O 1
ATOM 666 N N . LEU A 1 86 ? -3.720 -7.971 -2.925 1.00 94.31 86 LEU A N 1
ATOM 667 C CA . LEU A 1 86 ? -4.262 -6.634 -3.145 1.00 94.31 86 LEU A CA 1
ATOM 668 C C . LEU A 1 86 ? -3.496 -5.918 -4.265 1.00 94.31 86 LEU A C 1
ATOM 670 O O . LEU A 1 86 ? -2.274 -6.025 -4.368 1.00 94.31 86 LEU A O 1
ATOM 674 N N . LEU A 1 87 ? -4.193 -5.074 -5.029 1.00 94.31 87 LEU A N 1
ATOM 675 C CA . LEU A 1 87 ? -3.577 -4.227 -6.059 1.00 94.31 87 LEU A CA 1
ATOM 676 C C . LEU A 1 87 ? -2.420 -3.378 -5.501 1.00 94.31 87 LEU A C 1
ATOM 678 O O . LEU A 1 87 ? -1.385 -3.208 -6.142 1.00 94.31 87 LEU A O 1
ATOM 682 N N . THR A 1 88 ? -2.575 -2.884 -4.270 1.00 93.94 88 THR A N 1
ATOM 683 C CA . THR A 1 88 ? -1.532 -2.130 -3.565 1.00 93.94 88 THR A CA 1
ATOM 684 C C . THR A 1 88 ? -0.289 -2.978 -3.285 1.00 93.94 88 THR A C 1
ATOM 686 O O . THR A 1 88 ? 0.823 -2.480 -3.406 1.00 93.94 88 THR A O 1
ATOM 689 N N . GLU A 1 89 ? -0.453 -4.263 -2.968 1.00 93.88 89 GLU A N 1
ATOM 690 C CA . GLU A 1 89 ? 0.667 -5.179 -2.706 1.00 93.88 89 GLU A CA 1
ATOM 691 C C . GLU A 1 89 ? 1.430 -5.520 -3.978 1.00 93.88 89 GLU A C 1
ATOM 693 O O . GLU A 1 89 ? 2.661 -5.551 -3.965 1.00 93.88 89 GLU A O 1
ATOM 698 N N . ALA A 1 90 ? 0.716 -5.722 -5.086 1.00 95.69 90 ALA A N 1
ATOM 699 C CA . ALA A 1 90 ? 1.338 -5.915 -6.391 1.00 95.69 90 ALA A CA 1
ATOM 700 C C . ALA A 1 90 ? 2.219 -4.707 -6.764 1.00 95.69 90 ALA A C 1
ATOM 702 O O . ALA A 1 90 ? 3.347 -4.872 -7.236 1.00 95.69 90 ALA A O 1
ATOM 703 N N . LEU A 1 91 ? 1.744 -3.490 -6.476 1.00 95.38 91 LEU A N 1
ATOM 704 C CA . LEU A 1 91 ? 2.500 -2.259 -6.700 1.00 95.38 91 LEU A CA 1
ATOM 705 C C . LEU A 1 91 ? 3.712 -2.132 -5.760 1.00 95.38 91 LEU A C 1
ATOM 707 O O . LEU A 1 91 ? 4.809 -1.823 -6.215 1.00 95.38 91 LEU A O 1
ATOM 711 N N . GLU A 1 92 ? 3.564 -2.419 -4.465 1.00 94.06 92 GLU A N 1
ATOM 712 C CA . GLU A 1 92 ? 4.687 -2.416 -3.511 1.00 94.06 92 GLU A CA 1
ATOM 713 C C . GLU A 1 92 ? 5.790 -3.412 -3.928 1.00 94.06 92 GLU A C 1
ATOM 715 O O . GLU A 1 92 ? 6.982 -3.085 -3.917 1.00 94.06 92 GLU A O 1
ATOM 720 N N . ARG A 1 93 ? 5.403 -4.624 -4.353 1.00 95.44 93 ARG A N 1
ATOM 721 C CA . ARG A 1 93 ? 6.335 -5.658 -4.835 1.00 95.44 93 ARG A CA 1
ATOM 722 C C . ARG A 1 93 ? 7.053 -5.240 -6.114 1.00 95.44 93 ARG A C 1
ATOM 724 O O . ARG A 1 93 ? 8.259 -5.476 -6.229 1.00 95.44 93 ARG A O 1
ATOM 731 N N . SER A 1 94 ? 6.348 -4.621 -7.062 1.00 94.81 94 SER A N 1
ATOM 732 C CA . SER A 1 94 ? 6.945 -4.183 -8.327 1.00 94.81 94 SER A CA 1
ATOM 733 C C . SER A 1 94 ? 7.985 -3.083 -8.106 1.00 94.81 94 SER A C 1
ATOM 735 O O . SER A 1 94 ? 9.103 -3.192 -8.618 1.00 94.81 94 SER A O 1
ATOM 737 N N . VAL A 1 95 ? 7.678 -2.096 -7.256 1.00 94.56 95 VAL A N 1
ATOM 738 C CA . VAL A 1 95 ? 8.612 -1.027 -6.868 1.00 94.56 95 VAL A CA 1
ATOM 739 C C . VAL A 1 95 ? 9.833 -1.605 -6.157 1.00 94.56 95 VAL A C 1
ATOM 741 O O . VAL A 1 95 ? 10.957 -1.253 -6.503 1.00 94.56 95 VAL A O 1
ATOM 744 N N . ASN A 1 96 ? 9.649 -2.541 -5.222 1.00 95.00 96 ASN A N 1
ATOM 745 C CA . ASN A 1 96 ? 10.762 -3.186 -4.519 1.00 95.00 96 ASN A CA 1
ATOM 746 C C . ASN A 1 96 ? 11.662 -3.988 -5.482 1.00 95.00 96 ASN A C 1
ATOM 748 O O . ASN A 1 96 ? 12.888 -3.911 -5.417 1.00 95.00 96 ASN A O 1
ATOM 752 N N . SER A 1 97 ? 11.071 -4.715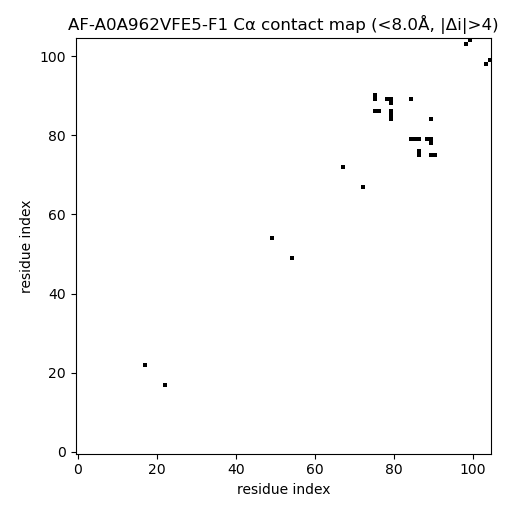 -6.436 1.00 94.88 97 SER A N 1
ATOM 753 C CA . SER A 1 97 ? 11.823 -5.425 -7.479 1.00 94.88 97 SER A CA 1
ATOM 754 C C . SER A 1 97 ? 12.632 -4.462 -8.355 1.00 94.88 97 SER A C 1
ATOM 756 O O . SER A 1 97 ? 13.803 -4.712 -8.641 1.00 94.88 97 SER A O 1
ATOM 758 N N . TYR A 1 98 ? 12.048 -3.321 -8.729 1.00 95.44 98 TYR A N 1
ATOM 759 C CA . TYR A 1 98 ? 12.743 -2.283 -9.487 1.00 95.44 98 TYR A CA 1
ATOM 760 C C . TYR A 1 98 ? 13.867 -1.616 -8.674 1.00 95.44 98 TYR A C 1
ATOM 762 O O . TYR A 1 98 ? 14.975 -1.456 -9.182 1.00 95.44 98 TYR A O 1
ATOM 770 N N . ALA A 1 99 ? 13.638 -1.322 -7.392 1.00 95.12 99 ALA A N 1
ATOM 771 C CA . ALA A 1 99 ? 14.650 -0.771 -6.490 1.00 95.12 99 ALA A CA 1
ATOM 772 C C . ALA A 1 99 ? 15.856 -1.712 -6.330 1.00 95.12 99 ALA A C 1
ATOM 774 O O . ALA A 1 99 ? 17.002 -1.271 -6.430 1.00 95.12 99 ALA A O 1
ATOM 775 N N . LYS A 1 100 ? 15.607 -3.023 -6.184 1.00 94.38 100 LYS A N 1
ATOM 776 C CA . LYS A 1 100 ? 16.659 -4.053 -6.159 1.00 94.38 100 LYS A CA 1
ATOM 777 C C . LYS A 1 100 ? 17.483 -4.068 -7.443 1.00 94.38 100 LYS A C 1
ATOM 779 O O . LYS A 1 100 ? 18.697 -4.219 -7.371 1.00 94.38 100 LYS A O 1
ATOM 784 N N . LYS A 1 101 ? 16.842 -3.884 -8.604 1.00 93.25 101 LYS A N 1
ATOM 785 C CA . LYS A 1 101 ? 17.542 -3.788 -9.896 1.00 93.25 101 LYS A CA 1
ATOM 786 C C . LYS A 1 101 ? 18.429 -2.545 -9.989 1.00 93.25 101 LYS A C 1
ATOM 788 O O . LYS A 1 101 ? 19.497 -2.629 -10.581 1.00 93.25 101 LYS A O 1
ATOM 793 N N . ILE A 1 102 ? 18.010 -1.422 -9.404 1.00 94.12 102 ILE A N 1
ATOM 794 C CA . ILE A 1 102 ? 18.790 -0.169 -9.393 1.00 94.12 102 ILE A CA 1
ATOM 795 C C . ILE A 1 102 ? 19.883 -0.180 -8.303 1.00 94.12 102 ILE A C 1
ATOM 797 O O . ILE A 1 102 ? 20.766 0.670 -8.314 1.00 94.12 102 ILE A O 1
ATOM 801 N N . ALA A 1 103 ? 19.880 -1.163 -7.395 1.00 82.62 103 ALA A N 1
ATOM 802 C CA . ALA A 1 103 ? 20.766 -1.227 -6.228 1.00 82.62 103 ALA A CA 1
ATOM 803 C C . ALA A 1 103 ? 20.635 -0.012 -5.287 1.00 82.62 103 ALA A C 1
ATOM 805 O O . ALA A 1 103 ? 21.603 0.394 -4.643 1.00 82.62 103 ALA A O 1
ATOM 806 N N . ILE A 1 104 ? 19.425 0.548 -5.175 1.00 67.75 104 ILE A N 1
ATOM 807 C CA . ILE A 1 104 ? 19.103 1.511 -4.115 1.00 67.75 104 ILE A CA 1
ATOM 808 C C . ILE A 1 104 ? 19.087 0.714 -2.806 1.00 67.75 104 ILE A C 1
ATOM 810 O O . ILE A 1 104 ? 18.210 -0.130 -2.608 1.00 67.75 104 ILE A O 1
ATOM 814 N N . LYS A 1 105 ? 20.123 0.916 -1.987 1.00 57.44 105 LYS A N 1
ATOM 815 C CA . LYS A 1 105 ? 20.306 0.284 -0.676 1.00 57.44 105 LYS A CA 1
ATOM 816 C C . LYS A 1 105 ? 19.632 1.093 0.420 1.00 57.44 105 LYS A C 1
ATOM 818 O O . LYS A 1 105 ? 19.801 2.332 0.400 1.00 57.44 105 LYS A O 1
#